Protein AF-A0A2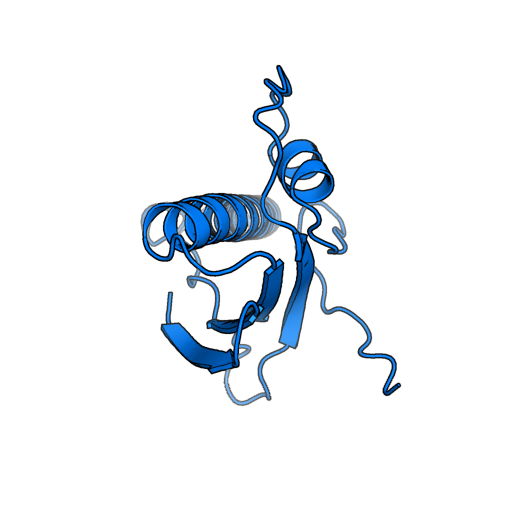V8K5T8-F1 (afdb_monomer)

Structure (mmCIF, N/CA/C/O backbone):
data_AF-A0A2V8K5T8-F1
#
_entry.id   AF-A0A2V8K5T8-F1
#
loop_
_atom_site.group_PDB
_atom_site.id
_atom_site.type_symbol
_atom_site.label_atom_id
_atom_site.label_alt_id
_atom_site.label_comp_id
_atom_site.label_asym_id
_atom_site.label_entity_id
_atom_site.label_seq_id
_atom_site.pdbx_PDB_ins_code
_atom_site.Cartn_x
_atom_site.Cartn_y
_atom_site.Cartn_z
_atom_site.occupancy
_atom_site.B_iso_or_equiv
_atom_site.auth_seq_id
_atom_site.auth_comp_id
_atom_site.auth_asym_id
_atom_site.auth_atom_id
_atom_site.pdbx_PDB_model_num
ATOM 1 N N . MET A 1 1 ? -6.793 -0.572 -10.369 1.00 87.44 1 MET A N 1
ATOM 2 C CA . MET A 1 1 ? -6.421 -1.434 -9.230 1.00 87.44 1 MET A CA 1
ATOM 3 C C . MET A 1 1 ? -7.267 -2.694 -9.322 1.00 87.44 1 MET A C 1
ATOM 5 O O . MET A 1 1 ? -8.380 -2.586 -9.828 1.00 87.44 1 MET A O 1
ATOM 9 N N . ARG A 1 2 ? -6.787 -3.858 -8.867 1.00 93.75 2 ARG A N 1
ATOM 10 C CA . ARG A 1 2 ? -7.597 -5.093 -8.812 1.00 93.75 2 ARG A CA 1
ATOM 11 C C . ARG A 1 2 ? -7.512 -5.730 -7.428 1.00 93.75 2 ARG A C 1
ATOM 13 O O . ARG A 1 2 ? -6.443 -6.199 -7.053 1.00 93.75 2 ARG A O 1
ATOM 20 N N . LEU A 1 3 ? -8.630 -5.764 -6.706 1.00 95.56 3 LEU A N 1
ATOM 21 C CA . LEU A 1 3 ? -8.737 -6.437 -5.410 1.00 95.56 3 LEU A CA 1
ATOM 22 C C . LEU A 1 3 ? -8.529 -7.950 -5.579 1.00 95.56 3 LEU A C 1
ATOM 24 O O . LEU A 1 3 ? -9.104 -8.547 -6.488 1.00 95.56 3 LEU A O 1
ATOM 28 N N . LEU A 1 4 ? -7.701 -8.548 -4.723 1.00 95.44 4 LEU A N 1
ATOM 29 C CA . LEU A 1 4 ? -7.454 -9.992 -4.673 1.00 95.44 4 LEU A CA 1
ATOM 30 C C . LEU A 1 4 ? -8.133 -10.625 -3.460 1.00 95.44 4 LEU A C 1
ATOM 32 O O . LEU A 1 4 ? -8.777 -11.663 -3.587 1.00 95.44 4 LEU A O 1
ATOM 36 N N . ARG A 1 5 ? -8.003 -9.989 -2.293 1.00 95.88 5 ARG A N 1
ATOM 37 C CA . ARG A 1 5 ? -8.578 -10.459 -1.034 1.00 95.88 5 ARG A CA 1
ATOM 38 C C . ARG A 1 5 ? -9.080 -9.275 -0.228 1.00 95.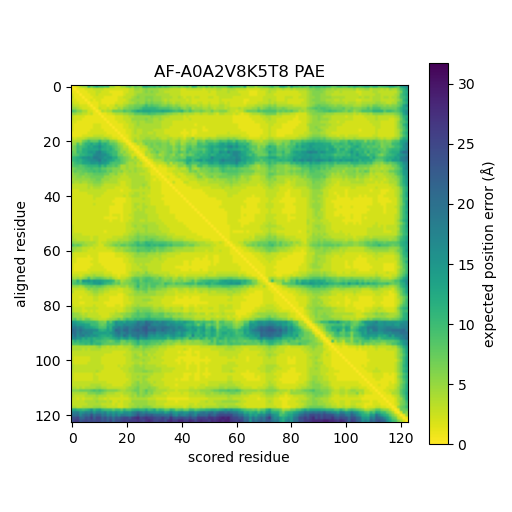88 5 ARG A C 1
ATOM 40 O O . ARG A 1 5 ? -8.381 -8.279 -0.085 1.00 95.88 5 ARG A O 1
ATOM 47 N N . LEU A 1 6 ? -10.277 -9.420 0.317 1.00 96.19 6 LEU A N 1
ATOM 48 C CA . LEU A 1 6 ? -10.772 -8.598 1.407 1.00 96.19 6 LEU A CA 1
ATOM 49 C C . LEU A 1 6 ? -11.436 -9.547 2.388 1.00 96.19 6 LEU A C 1
ATOM 51 O O . LEU A 1 6 ? -12.512 -10.076 2.112 1.00 96.19 6 LEU A O 1
ATOM 55 N N . GLU A 1 7 ? -10.767 -9.811 3.498 1.00 96.81 7 GLU A N 1
ATOM 56 C CA . GLU A 1 7 ? -11.255 -10.749 4.491 1.00 96.81 7 GLU A CA 1
ATOM 57 C C . GLU A 1 7 ? -11.353 -10.082 5.849 1.00 96.81 7 GLU A C 1
ATOM 59 O O . GLU A 1 7 ? -10.380 -9.538 6.362 1.00 96.81 7 GLU A O 1
ATOM 64 N N . TRP A 1 8 ? -12.539 -10.155 6.439 1.00 94.69 8 TRP A N 1
ATOM 65 C CA . TRP A 1 8 ? -12.830 -9.576 7.737 1.00 94.69 8 TRP A CA 1
ATOM 66 C C . TRP A 1 8 ? -12.958 -10.687 8.779 1.00 94.69 8 TRP A C 1
ATOM 68 O O . TRP A 1 8 ? -13.805 -11.573 8.662 1.00 94.69 8 TRP A O 1
ATOM 78 N N . ARG A 1 9 ? -12.115 -10.632 9.816 1.00 92.88 9 ARG A N 1
ATOM 79 C CA . ARG A 1 9 ? -12.144 -11.538 10.968 1.00 92.88 9 ARG A CA 1
ATOM 80 C C . ARG A 1 9 ? -12.116 -10.739 12.272 1.00 92.88 9 ARG A C 1
ATOM 82 O O . ARG A 1 9 ? -11.085 -10.193 12.659 1.00 92.88 9 ARG A O 1
ATOM 89 N N . GLY A 1 10 ? -13.248 -10.681 12.973 1.00 89.75 10 GLY A N 1
ATOM 90 C CA . GLY A 1 10 ? -13.351 -9.971 14.254 1.00 89.75 10 GLY A CA 1
ATOM 91 C C . GLY A 1 10 ? -13.034 -8.479 14.112 1.00 89.75 10 GLY A C 1
ATOM 92 O O . GLY A 1 10 ? -13.687 -7.787 13.346 1.00 89.75 10 GLY A O 1
ATOM 93 N N . GLY A 1 11 ? -12.028 -7.975 14.827 1.00 93.69 11 GLY A N 1
ATOM 94 C CA . GLY A 1 11 ? -11.573 -6.579 14.721 1.00 93.69 11 GLY A CA 1
ATOM 95 C C . GLY A 1 11 ? -10.496 -6.331 13.655 1.00 93.69 11 GLY A C 1
ATOM 96 O O . GLY A 1 11 ? -9.873 -5.269 13.675 1.00 93.69 11 GLY A O 1
ATOM 97 N N . HIS A 1 12 ? -10.216 -7.296 12.773 1.00 96.44 12 HIS A N 1
ATOM 98 C CA . HIS A 1 12 ? -9.108 -7.235 11.817 1.00 96.44 12 HIS A CA 1
ATOM 99 C C . HIS A 1 12 ? -9.557 -7.477 10.373 1.00 96.44 12 HIS A C 1
ATOM 101 O O . HIS A 1 12 ? -10.464 -8.278 10.126 1.00 96.44 12 HIS A O 1
ATOM 107 N N . VAL A 1 13 ? -8.883 -6.824 9.423 1.00 97.12 13 VAL A N 1
ATOM 108 C CA . VAL A 1 13 ? -9.077 -7.039 7.982 1.00 97.12 13 VAL A CA 1
ATOM 109 C C . VAL A 1 13 ? -7.761 -7.354 7.277 1.00 97.12 13 VAL A C 1
ATOM 111 O O . VAL A 1 13 ? -6.810 -6.591 7.381 1.00 97.12 13 VAL A O 1
ATOM 114 N N . ASP A 1 14 ? -7.736 -8.426 6.491 1.00 97.56 14 ASP A N 1
ATOM 115 C CA . ASP A 1 14 ? -6.712 -8.653 5.469 1.00 97.56 14 ASP A CA 1
ATOM 116 C C . ASP A 1 14 ? -7.189 -8.057 4.137 1.00 97.56 14 ASP A C 1
ATOM 118 O O . ASP A 1 14 ? -8.272 -8.397 3.653 1.00 97.56 14 ASP A O 1
ATOM 122 N N . CYS A 1 15 ? -6.389 -7.181 3.532 1.00 97.25 15 CYS A N 1
ATOM 123 C CA . CYS A 1 15 ? -6.687 -6.527 2.263 1.00 97.25 15 CYS A CA 1
ATOM 124 C C . CYS A 1 15 ? -5.501 -6.667 1.303 1.00 97.25 15 CYS A C 1
ATOM 126 O O . CYS A 1 15 ? -4.457 -6.039 1.488 1.00 97.25 15 CYS A O 1
ATOM 128 N N . ASP A 1 16 ? -5.681 -7.458 0.248 1.00 97.94 16 ASP A N 1
ATOM 129 C CA . ASP A 1 16 ? -4.647 -7.742 -0.743 1.00 97.94 16 ASP A CA 1
ATOM 130 C C . ASP A 1 16 ? -5.112 -7.280 -2.133 1.00 97.94 16 ASP A C 1
ATOM 132 O O . ASP A 1 16 ? -6.238 -7.576 -2.548 1.00 97.94 16 ASP A O 1
ATOM 136 N N . TRP A 1 17 ? -4.268 -6.577 -2.893 1.00 97.69 17 TRP A N 1
ATOM 137 C CA . TRP A 1 17 ? -4.618 -6.120 -4.244 1.00 97.69 17 TRP A CA 1
ATOM 138 C C . TRP A 1 17 ? -3.420 -5.975 -5.181 1.00 97.69 17 TRP A C 1
ATOM 140 O O . TRP A 1 17 ? -2.271 -5.864 -4.765 1.00 97.69 17 TRP A O 1
ATOM 150 N N . ILE A 1 18 ? -3.711 -5.932 -6.480 1.00 97.06 18 ILE A N 1
ATOM 151 C CA . ILE A 1 18 ? -2.761 -5.574 -7.534 1.00 97.06 18 ILE A CA 1
ATOM 152 C C . ILE A 1 18 ? -2.821 -4.061 -7.758 1.00 97.06 18 ILE A C 1
ATOM 154 O O . ILE A 1 18 ? -3.898 -3.511 -8.045 1.00 97.06 18 ILE A O 1
ATOM 158 N N . ALA A 1 19 ? -1.665 -3.406 -7.645 1.00 95.94 19 ALA A N 1
ATOM 159 C CA . ALA A 1 19 ? -1.474 -1.995 -7.956 1.00 95.94 19 ALA A CA 1
ATOM 160 C C . ALA A 1 19 ? -1.918 -1.674 -9.389 1.00 95.94 19 ALA A C 1
ATOM 162 O O . ALA A 1 19 ? -1.989 -2.541 -10.264 1.00 95.94 19 ALA A O 1
ATOM 163 N N . ARG A 1 20 ? -2.255 -0.409 -9.635 1.00 91.12 20 ARG A N 1
ATOM 164 C CA . ARG A 1 20 ? -2.546 0.056 -10.991 1.00 91.12 20 ARG A CA 1
ATOM 165 C C . ARG A 1 20 ? -1.335 -0.169 -11.902 1.00 91.12 20 ARG A C 1
ATOM 167 O O . ARG A 1 20 ? -0.188 -0.055 -11.477 1.00 91.12 20 ARG A O 1
ATOM 174 N N . VAL A 1 21 ? -1.618 -0.521 -13.155 1.00 83.12 21 VAL A N 1
ATOM 175 C CA . VAL A 1 21 ? -0.632 -0.364 -14.227 1.00 83.12 21 VAL A CA 1
ATOM 176 C C . VAL A 1 21 ? -0.393 1.124 -14.450 1.00 83.12 21 VAL A C 1
ATOM 178 O O . VAL A 1 21 ? -1.271 1.931 -14.144 1.00 83.12 21 VAL A O 1
ATOM 181 N N . GLN A 1 22 ? 0.791 1.448 -14.970 1.00 78.69 22 GLN A N 1
ATOM 182 C CA . GLN A 1 22 ? 1.201 2.813 -15.281 1.00 78.69 22 GLN A CA 1
ATOM 183 C C . GLN A 1 22 ? 0.087 3.582 -16.000 1.00 78.69 22 GLN A C 1
ATOM 185 O O . GLN A 1 22 ? -0.589 3.034 -16.878 1.00 78.69 22 GLN A O 1
ATOM 190 N N . ASP A 1 23 ? -0.070 4.850 -15.624 1.00 73.88 23 ASP A N 1
ATOM 191 C CA . ASP A 1 23 ? -1.085 5.713 -16.199 1.00 73.88 23 ASP A CA 1
ATOM 192 C C . ASP A 1 23 ? -0.877 5.883 -17.716 1.00 73.88 23 ASP A C 1
ATOM 194 O O . ASP A 1 23 ? 0.248 5.974 -18.215 1.00 73.88 23 ASP A O 1
ATOM 198 N N . GLU A 1 24 ? -1.972 5.925 -18.474 1.00 75.12 24 GLU A N 1
ATOM 199 C CA . GLU A 1 24 ? -1.920 6.139 -19.918 1.00 75.12 24 GLU A CA 1
ATOM 200 C C . GLU A 1 24 ? -1.365 7.523 -20.266 1.00 75.12 24 GLU A C 1
ATOM 202 O O . GLU A 1 24 ? -0.744 7.681 -21.317 1.00 75.12 24 GLU A O 1
ATOM 207 N N . TRP A 1 25 ? -1.526 8.499 -19.368 1.00 74.88 25 TRP A N 1
ATOM 208 C CA . TRP A 1 25 ? -0.943 9.837 -19.502 1.00 74.88 25 TRP A CA 1
ATOM 209 C C . TRP A 1 25 ? 0.590 9.836 -19.410 1.00 74.88 25 TRP A C 1
ATOM 211 O O . TRP A 1 25 ? 1.232 10.732 -19.954 1.00 74.88 25 TRP A O 1
ATOM 221 N N . ASP A 1 26 ? 1.187 8.803 -18.808 1.00 75.12 26 ASP A N 1
ATOM 222 C CA . ASP A 1 26 ? 2.640 8.634 -18.722 1.00 75.12 26 ASP A CA 1
ATOM 223 C C . ASP A 1 26 ? 3.225 7.911 -19.953 1.00 75.12 26 ASP A C 1
ATOM 225 O O . ASP A 1 26 ? 4.432 7.635 -20.005 1.00 75.12 26 ASP A O 1
ATOM 229 N N . ARG A 1 27 ? 2.397 7.574 -20.958 1.00 69.94 27 ARG A N 1
ATOM 230 C CA . ARG A 1 27 ? 2.861 6.966 -22.215 1.00 69.94 27 ARG A CA 1
ATOM 231 C C . ARG A 1 27 ? 3.773 7.948 -22.953 1.00 69.94 27 ARG A C 1
ATOM 233 O O . ARG A 1 27 ? 3.315 8.881 -23.600 1.00 69.94 27 ARG A O 1
ATOM 240 N N . GLY A 1 28 ? 5.079 7.704 -22.878 1.00 76.31 28 GLY A N 1
ATOM 241 C CA . GLY A 1 28 ? 6.109 8.512 -23.539 1.00 76.31 28 GLY A CA 1
ATOM 242 C C . GLY A 1 28 ? 7.123 9.140 -22.585 1.00 76.31 28 GLY A C 1
ATOM 243 O O . GLY A 1 28 ? 8.122 9.689 -23.049 1.00 76.31 28 GLY A O 1
ATOM 244 N N . LEU A 1 29 ? 6.922 9.024 -21.268 1.00 82.44 29 LEU A N 1
ATOM 245 C CA . LEU A 1 29 ? 7.953 9.404 -20.311 1.00 82.44 29 LEU A CA 1
ATOM 246 C C . LEU A 1 29 ? 9.171 8.470 -20.410 1.00 82.44 29 LEU A C 1
ATOM 248 O O . LEU A 1 29 ? 9.017 7.262 -20.628 1.00 82.44 29 LEU A O 1
ATOM 252 N N . PRO A 1 30 ? 10.391 8.996 -20.190 1.00 83.81 30 PRO A N 1
ATOM 253 C CA . PRO A 1 30 ? 11.557 8.171 -19.922 1.00 83.81 30 PRO A CA 1
ATOM 254 C C . PRO A 1 30 ? 11.258 7.146 -18.827 1.00 83.81 30 PRO A C 1
ATOM 256 O O . PRO A 1 30 ? 10.642 7.473 -17.811 1.00 83.81 30 PRO A O 1
ATOM 259 N N . ARG A 1 31 ? 11.737 5.914 -19.017 1.00 81.00 31 ARG A N 1
ATOM 260 C CA . ARG A 1 31 ? 11.429 4.771 -18.146 1.00 81.00 31 ARG A CA 1
ATOM 261 C C . ARG A 1 31 ? 11.611 5.067 -16.653 1.00 81.00 31 ARG A C 1
ATOM 263 O O . ARG A 1 31 ? 10.734 4.733 -15.873 1.00 81.00 31 ARG A O 1
ATOM 270 N N . HIS A 1 32 ? 12.705 5.724 -16.271 1.00 80.06 32 HIS A N 1
ATOM 271 C CA . HIS A 1 32 ? 12.988 6.052 -14.869 1.00 80.06 32 HIS A CA 1
ATOM 272 C C . HIS A 1 32 ? 11.936 6.997 -14.256 1.00 80.06 32 HIS A C 1
ATOM 274 O O . HIS A 1 32 ? 11.527 6.809 -13.114 1.00 80.06 32 HIS A O 1
ATOM 280 N N . LEU A 1 33 ? 11.426 7.971 -15.022 1.00 83.38 33 LEU A N 1
ATOM 281 C CA . LEU A 1 33 ? 10.360 8.865 -14.554 1.00 83.38 33 LEU A CA 1
ATOM 282 C C . LEU A 1 33 ? 9.023 8.131 -14.444 1.00 83.38 33 LEU A C 1
ATOM 284 O O . LEU A 1 33 ? 8.305 8.314 -13.467 1.00 83.38 33 LEU A O 1
ATOM 288 N N . SER A 1 34 ? 8.715 7.276 -15.417 1.00 85.00 34 SER A N 1
ATOM 289 C CA . SER A 1 34 ? 7.503 6.448 -15.421 1.00 85.00 34 SER A CA 1
ATOM 290 C C . SER A 1 34 ? 7.479 5.461 -14.241 1.00 85.00 34 SER A C 1
ATOM 292 O O . SER A 1 34 ? 6.464 5.328 -13.551 1.00 85.00 34 SER A O 1
ATOM 294 N N . GLU A 1 35 ? 8.610 4.811 -13.953 1.00 86.50 35 GLU A N 1
ATOM 295 C CA . GLU A 1 35 ? 8.755 3.895 -12.819 1.00 86.50 35 GLU A CA 1
ATOM 296 C C . GLU A 1 35 ? 8.616 4.643 -11.480 1.00 86.50 35 GLU A C 1
ATOM 298 O O . GLU A 1 35 ? 7.951 4.141 -10.570 1.00 86.50 35 GLU A O 1
ATOM 303 N N . GLY A 1 36 ? 9.147 5.869 -11.393 1.00 88.31 36 GLY A N 1
ATOM 304 C CA . GLY A 1 36 ? 8.961 6.765 -10.250 1.00 88.31 36 GLY A CA 1
ATOM 305 C C . GLY A 1 36 ? 7.505 7.192 -10.030 1.00 88.31 36 GLY A C 1
ATOM 306 O O . GLY A 1 36 ? 7.000 7.106 -8.911 1.00 88.31 36 GLY A O 1
ATOM 307 N N . GLN A 1 37 ? 6.792 7.596 -11.086 1.00 89.44 37 GLN A N 1
ATOM 308 C CA . GLN A 1 37 ? 5.369 7.954 -10.987 1.00 89.44 37 GLN A CA 1
ATOM 309 C C . GLN A 1 37 ? 4.511 6.756 -10.580 1.00 89.44 37 GLN A C 1
ATOM 311 O O . GLN A 1 37 ? 3.665 6.866 -9.695 1.00 89.44 37 GLN A O 1
ATOM 316 N N . THR A 1 38 ? 4.793 5.581 -11.145 1.00 90.88 38 THR A N 1
ATOM 317 C CA . THR A 1 38 ? 4.109 4.333 -10.777 1.00 90.88 38 THR A CA 1
ATOM 318 C C . THR A 1 38 ? 4.309 4.004 -9.293 1.00 90.88 38 THR A C 1
ATOM 320 O O . THR A 1 38 ? 3.374 3.569 -8.619 1.00 90.88 38 THR A O 1
ATOM 323 N N . ALA A 1 39 ? 5.511 4.234 -8.754 1.00 93.38 39 ALA A N 1
ATOM 324 C CA . ALA A 1 39 ? 5.785 4.050 -7.333 1.00 93.38 39 ALA A CA 1
ATOM 325 C C . ALA A 1 39 ? 4.976 5.019 -6.459 1.00 93.38 39 ALA A C 1
ATOM 327 O O . ALA A 1 39 ? 4.338 4.584 -5.501 1.00 93.38 39 ALA A O 1
ATOM 328 N N . LEU A 1 40 ? 4.963 6.312 -6.797 1.00 94.00 40 LEU A N 1
ATOM 329 C CA . LEU A 1 40 ? 4.191 7.317 -6.060 1.00 94.00 40 LEU A CA 1
ATOM 330 C C . LEU A 1 40 ? 2.689 7.020 -6.096 1.00 94.00 40 LEU A C 1
ATOM 332 O O . LEU A 1 40 ? 2.040 7.080 -5.054 1.00 94.00 40 LEU A O 1
ATOM 336 N N . GLN A 1 41 ? 2.169 6.615 -7.256 1.00 93.69 41 GLN A N 1
ATOM 337 C CA . GLN A 1 41 ? 0.772 6.229 -7.429 1.00 93.69 41 GLN A CA 1
ATOM 338 C C . GLN A 1 41 ? 0.391 5.042 -6.530 1.00 93.69 41 GLN A C 1
ATOM 340 O O . GLN A 1 41 ? -0.646 5.066 -5.872 1.00 93.69 41 GLN A O 1
ATOM 345 N N . ALA A 1 42 ? 1.239 4.012 -6.459 1.00 95.69 42 ALA A N 1
ATOM 346 C CA . ALA A 1 42 ? 0.987 2.856 -5.602 1.00 95.69 42 ALA A CA 1
ATOM 347 C C . ALA A 1 42 ? 1.014 3.212 -4.103 1.00 95.69 42 ALA A C 1
ATOM 349 O O . ALA A 1 42 ? 0.243 2.649 -3.324 1.00 95.69 42 ALA A O 1
ATOM 350 N N . LEU A 1 43 ? 1.881 4.146 -3.694 1.00 96.38 43 LEU A N 1
ATOM 351 C CA . LEU A 1 43 ? 1.945 4.634 -2.313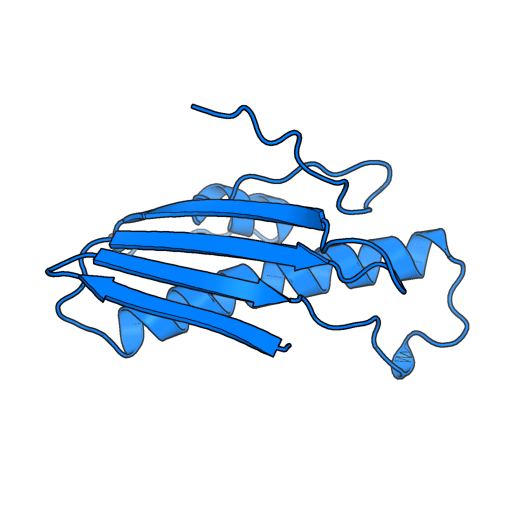 1.00 96.38 43 LEU A CA 1
ATOM 352 C C . LEU A 1 43 ? 0.717 5.475 -1.946 1.00 96.38 43 LEU A C 1
ATOM 354 O O . LEU A 1 43 ? 0.162 5.297 -0.863 1.00 96.38 43 LEU A O 1
ATOM 358 N N . GLU A 1 44 ? 0.284 6.361 -2.841 1.00 95.56 44 GLU A N 1
ATOM 359 C CA . GLU A 1 44 ? -0.933 7.155 -2.666 1.00 95.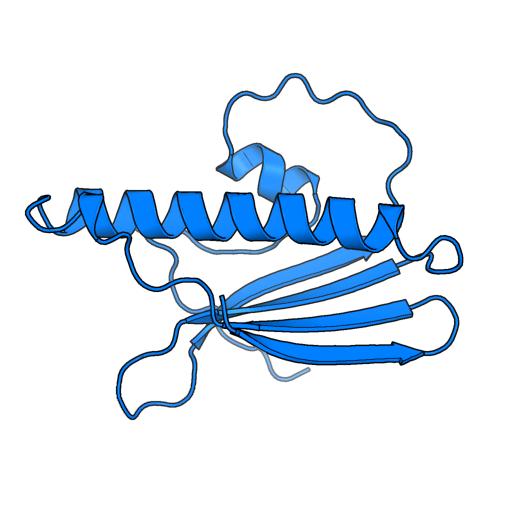56 44 GLU A CA 1
ATOM 360 C C . GLU A 1 44 ? -2.166 6.251 -2.542 1.00 95.56 44 GLU A C 1
ATOM 362 O O . GLU A 1 44 ? -2.926 6.380 -1.582 1.00 95.56 44 GLU A O 1
ATOM 367 N N . ASP A 1 45 ? -2.308 5.269 -3.438 1.00 95.62 45 ASP A N 1
ATOM 368 C CA . ASP A 1 45 ? -3.390 4.282 -3.384 1.00 95.62 45 ASP A CA 1
ATOM 369 C C . ASP A 1 45 ? -3.420 3.547 -2.041 1.00 95.62 45 ASP A C 1
ATOM 371 O O . ASP A 1 45 ? -4.484 3.388 -1.448 1.00 95.62 45 ASP A O 1
ATOM 375 N N . ALA A 1 46 ? -2.262 3.119 -1.529 1.00 96.06 46 ALA A N 1
ATOM 376 C CA . ALA A 1 46 ? -2.185 2.431 -0.244 1.00 96.06 46 ALA A CA 1
ATOM 377 C C . ALA A 1 46 ? -2.671 3.314 0.917 1.00 96.06 46 ALA A C 1
ATOM 379 O O . ALA A 1 46 ? -3.444 2.854 1.761 1.00 96.06 46 ALA A O 1
ATOM 380 N N . ILE A 1 47 ? -2.274 4.590 0.939 1.00 95.00 47 ILE A N 1
ATOM 381 C CA . ILE A 1 47 ? -2.728 5.558 1.947 1.00 95.00 47 ILE A CA 1
ATOM 382 C C . ILE A 1 47 ? -4.248 5.742 1.864 1.00 95.00 47 ILE A C 1
ATOM 384 O O . ILE A 1 47 ? -4.936 5.587 2.875 1.00 95.00 47 ILE A O 1
ATOM 388 N N . VAL A 1 48 ? -4.778 5.997 0.667 1.00 94.75 48 VAL A N 1
ATOM 389 C CA . VAL A 1 48 ? -6.213 6.230 0.452 1.00 94.75 48 VAL A CA 1
ATOM 390 C C . VAL A 1 48 ? -7.040 4.994 0.803 1.00 94.75 48 VAL A C 1
ATOM 392 O O . VAL A 1 48 ? -8.065 5.107 1.472 1.00 94.75 48 VAL A O 1
ATOM 395 N N . VAL A 1 49 ? -6.599 3.795 0.410 1.00 95.12 49 VAL A N 1
ATOM 396 C CA . VAL A 1 49 ? -7.289 2.538 0.742 1.00 95.12 49 VAL A CA 1
ATOM 397 C C . VAL A 1 49 ? -7.328 2.321 2.252 1.00 95.12 49 VAL A C 1
ATOM 399 O O . VAL A 1 49 ? -8.366 1.927 2.784 1.00 95.12 49 VAL A O 1
ATOM 402 N N . ARG A 1 50 ? -6.240 2.621 2.967 1.00 94.56 50 ARG A N 1
ATOM 403 C CA . ARG A 1 50 ? -6.216 2.569 4.433 1.00 94.56 50 ARG A CA 1
ATOM 404 C C . ARG A 1 50 ? -7.226 3.528 5.055 1.00 94.56 50 ARG A C 1
ATOM 406 O O . ARG A 1 50 ? -7.952 3.132 5.966 1.00 94.56 50 ARG A O 1
ATOM 413 N N . GLU A 1 51 ? -7.263 4.775 4.594 1.00 92.81 51 GLU A N 1
ATOM 414 C CA . GLU A 1 51 ? -8.221 5.773 5.079 1.00 92.81 51 GLU A CA 1
ATOM 415 C C . GLU A 1 51 ? -9.661 5.329 4.825 1.00 92.81 51 GLU A C 1
ATOM 417 O O . GLU A 1 51 ? -10.477 5.329 5.747 1.00 92.81 51 GLU A O 1
ATOM 422 N N . LEU A 1 52 ? -9.947 4.866 3.607 1.00 93.44 52 LEU A N 1
ATOM 423 C CA . LEU A 1 52 ? -11.259 4.364 3.220 1.00 93.44 52 LEU A CA 1
ATOM 424 C C . LEU A 1 52 ? -11.679 3.165 4.072 1.00 93.44 52 LEU A C 1
ATOM 426 O O . LEU A 1 52 ? -12.825 3.106 4.509 1.00 93.44 52 LEU A O 1
ATOM 430 N N . LEU A 1 53 ? -10.768 2.226 4.338 1.00 93.94 53 LEU A N 1
ATOM 431 C CA . LEU A 1 53 ? -11.076 1.026 5.108 1.00 93.94 53 LEU A CA 1
ATOM 432 C C . LEU A 1 53 ? -11.482 1.371 6.546 1.00 93.94 53 LEU A C 1
ATOM 434 O O . LEU A 1 53 ? -12.516 0.905 7.019 1.00 93.94 53 LEU A O 1
ATOM 438 N N . PHE A 1 54 ? -10.712 2.222 7.231 1.00 93.06 54 PHE A N 1
ATOM 439 C CA . PHE A 1 54 ? -11.045 2.643 8.595 1.00 93.06 54 PHE A CA 1
ATOM 440 C C . PHE A 1 54 ? -12.238 3.599 8.657 1.00 93.06 54 PHE A C 1
ATOM 442 O O . PHE A 1 54 ? -12.910 3.654 9.691 1.00 93.06 54 PHE A O 1
ATOM 449 N N . TYR A 1 55 ? -12.498 4.352 7.588 1.00 92.12 55 TYR A N 1
ATOM 450 C CA . TYR A 1 55 ? -13.694 5.177 7.468 1.00 92.12 55 TYR A CA 1
ATOM 451 C C . TYR A 1 55 ? -14.956 4.325 7.287 1.00 92.12 55 TYR A C 1
ATOM 453 O O . TYR A 1 55 ? -15.946 4.564 7.968 1.00 92.12 55 TYR A O 1
ATOM 461 N N . ALA A 1 56 ? -14.919 3.325 6.403 1.00 93.06 56 ALA A N 1
ATOM 462 C CA . ALA A 1 56 ? -16.081 2.512 6.046 1.00 93.06 56 ALA A CA 1
ATOM 463 C C . ALA A 1 56 ? -16.401 1.417 7.075 1.00 93.06 56 ALA A C 1
ATOM 465 O O . ALA A 1 56 ? -17.565 1.083 7.283 1.00 93.06 56 ALA A O 1
ATOM 466 N N . LEU A 1 57 ? -15.378 0.840 7.709 1.00 91.69 57 LEU A N 1
ATOM 467 C CA . LEU A 1 57 ? -15.531 -0.231 8.690 1.00 91.69 57 LEU A CA 1
ATOM 468 C C . LEU A 1 57 ? -15.187 0.327 10.067 1.00 91.69 57 LEU A C 1
ATOM 470 O O . LEU A 1 57 ? -14.017 0.472 10.401 1.00 91.69 57 LEU A O 1
ATOM 474 N N . HIS A 1 58 ? -16.186 0.673 10.877 1.00 88.69 58 HIS A N 1
ATOM 475 C CA . HIS A 1 58 ? -15.947 1.279 12.194 1.00 88.69 58 HIS A CA 1
ATOM 476 C C . HIS A 1 58 ? -15.468 0.276 13.253 1.00 88.69 58 HIS A C 1
ATOM 478 O O . HIS A 1 58 ? -14.685 0.645 14.126 1.00 88.69 58 HIS A O 1
ATOM 484 N N . ASP A 1 59 ? -15.855 -0.994 13.127 1.00 90.25 59 ASP A N 1
ATOM 485 C CA . ASP A 1 59 ? -15.586 -2.023 14.141 1.00 90.25 59 ASP A CA 1
ATOM 486 C C . ASP A 1 59 ? -14.195 -2.663 14.022 1.00 90.25 59 ASP A C 1
ATOM 488 O O . ASP A 1 59 ? -13.783 -3.444 14.881 1.00 90.25 59 ASP A O 1
ATOM 492 N N . ILE A 1 60 ? -13.437 -2.330 12.971 1.00 93.56 60 ILE A N 1
ATOM 493 C CA . ILE A 1 60 ? -12.069 -2.830 12.811 1.00 93.56 60 ILE A CA 1
ATOM 494 C C . ILE A 1 60 ? -11.091 -1.948 13.595 1.00 93.56 60 ILE A C 1
ATOM 496 O O . ILE A 1 60 ? -11.136 -0.716 13.540 1.00 93.56 60 ILE A O 1
ATOM 500 N N . SER A 1 61 ? -10.181 -2.575 14.327 1.00 93.56 61 SER A N 1
ATOM 501 C CA . SER A 1 61 ? -9.101 -1.918 15.065 1.00 93.56 61 SER A CA 1
ATOM 502 C C . SER A 1 61 ? -7.761 -2.023 14.344 1.00 93.56 61 SER A C 1
ATOM 504 O O . SER A 1 61 ? -6.829 -1.291 14.671 1.00 93.56 61 SER A O 1
ATOM 506 N N . SER A 1 62 ? -7.649 -2.913 13.357 1.00 95.94 62 SER A N 1
ATOM 507 C CA . SER A 1 62 ? -6.422 -3.123 12.594 1.00 95.94 62 SER A CA 1
ATOM 508 C C . SER A 1 62 ? -6.688 -3.702 11.208 1.00 95.94 62 SER A C 1
ATOM 510 O O . SER A 1 62 ? -7.748 -4.273 10.952 1.00 95.94 62 SER A O 1
ATOM 512 N N . ALA A 1 63 ? -5.711 -3.559 10.318 1.00 96.69 63 ALA A N 1
ATOM 513 C CA . ALA A 1 63 ? -5.732 -4.169 9.001 1.00 96.69 63 ALA A CA 1
ATOM 514 C C . ALA A 1 63 ? -4.323 -4.530 8.525 1.00 96.69 63 ALA A C 1
ATOM 516 O O . ALA A 1 63 ? -3.367 -3.801 8.792 1.00 96.69 63 ALA A O 1
ATOM 517 N N . THR A 1 64 ? -4.210 -5.643 7.811 1.00 97.25 64 THR A N 1
ATOM 518 C CA . THR A 1 64 ? -3.014 -6.034 7.069 1.00 97.25 64 THR A CA 1
ATOM 519 C C . THR A 1 64 ? -3.240 -5.732 5.601 1.00 97.25 64 THR A C 1
ATOM 521 O O . THR A 1 64 ? -4.192 -6.224 5.002 1.00 97.25 64 THR A O 1
ATOM 524 N N . PHE A 1 65 ? -2.362 -4.931 5.014 1.00 97.75 65 PHE A N 1
ATOM 525 C CA . PHE A 1 65 ? -2.407 -4.587 3.602 1.00 97.75 65 PHE A CA 1
ATOM 526 C C . PHE A 1 65 ? -1.258 -5.265 2.862 1.00 97.75 65 PHE A C 1
ATOM 528 O O . PHE A 1 65 ? -0.113 -5.178 3.311 1.00 97.75 65 PHE A O 1
ATOM 535 N N . ARG A 1 66 ? -1.537 -5.884 1.712 1.00 98.25 66 ARG A N 1
ATOM 536 C CA . ARG A 1 66 ? -0.510 -6.369 0.779 1.00 98.25 66 ARG A CA 1
ATOM 537 C C . ARG A 1 66 ? -0.794 -5.878 -0.632 1.00 98.25 66 ARG A C 1
ATOM 539 O O . ARG A 1 66 ? -1.850 -6.133 -1.208 1.00 98.25 66 ARG A O 1
ATOM 546 N N . VAL A 1 67 ? 0.182 -5.194 -1.209 1.00 97.81 67 VAL A N 1
ATOM 547 C CA . VAL A 1 67 ? 0.092 -4.642 -2.558 1.00 97.81 67 VAL A CA 1
ATOM 548 C C . VAL A 1 67 ? 1.073 -5.353 -3.453 1.00 97.81 67 VAL A C 1
ATOM 550 O O . VAL A 1 67 ? 2.273 -5.410 -3.174 1.00 97.81 67 VAL A O 1
ATOM 553 N N . TYR A 1 68 ? 0.554 -5.847 -4.563 1.00 96.94 68 TYR A N 1
ATOM 554 C CA . TYR A 1 68 ? 1.301 -6.618 -5.529 1.00 96.94 68 TYR A CA 1
ATOM 555 C C . TYR A 1 68 ? 1.415 -5.869 -6.852 1.00 96.94 68 TYR A C 1
ATOM 557 O O . TYR A 1 68 ? 0.507 -5.150 -7.268 1.00 96.94 68 TYR A O 1
ATOM 565 N N . ARG A 1 69 ? 2.516 -6.086 -7.562 1.00 94.62 69 ARG A N 1
ATOM 566 C CA . ARG A 1 69 ? 2.671 -5.701 -8.963 1.00 94.62 69 ARG A CA 1
ATOM 567 C C . ARG A 1 69 ? 2.508 -6.935 -9.834 1.00 94.62 69 ARG A C 1
ATOM 569 O O . ARG A 1 69 ? 3.220 -7.919 -9.645 1.00 94.62 69 ARG A O 1
ATOM 576 N N . GLN A 1 70 ? 1.614 -6.860 -10.817 1.00 92.94 70 GLN A N 1
ATOM 577 C CA . GLN A 1 70 ? 1.556 -7.867 -11.873 1.00 92.94 70 GLN A CA 1
ATOM 578 C C . GLN A 1 70 ? 2.774 -7.705 -12.787 1.00 92.94 70 GLN A C 1
ATOM 580 O O . GLN A 1 70 ? 3.029 -6.610 -13.289 1.00 92.94 70 GLN A O 1
ATOM 585 N N . VAL A 1 71 ? 3.501 -8.793 -13.015 1.00 87.19 71 VAL A N 1
ATOM 586 C CA . VAL A 1 71 ? 4.589 -8.867 -13.993 1.00 87.19 71 VAL A CA 1
ATOM 587 C C . VAL A 1 71 ? 4.179 -9.922 -15.003 1.00 87.19 71 VAL A C 1
ATOM 589 O O . VAL A 1 71 ? 4.227 -11.092 -14.673 1.00 87.19 71 VAL A O 1
ATOM 592 N N . ALA A 1 72 ? 3.707 -9.503 -16.182 1.00 85.44 72 ALA A N 1
ATOM 593 C CA . AL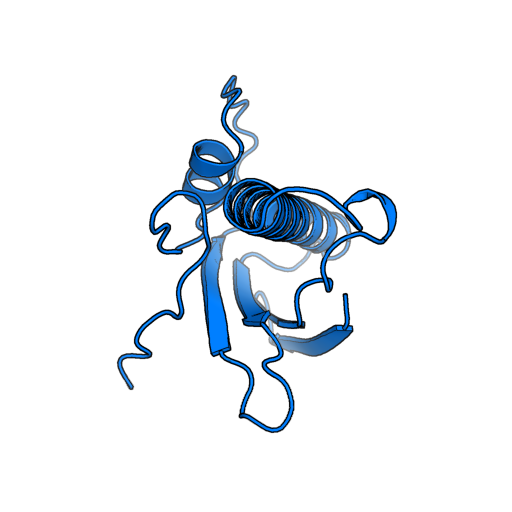A A 1 72 ? 3.286 -10.380 -17.286 1.00 85.44 72 ALA A CA 1
ATOM 594 C C . ALA A 1 72 ? 2.704 -11.739 -16.816 1.00 85.44 72 ALA A C 1
ATOM 596 O O . ALA A 1 72 ? 1.752 -11.743 -16.029 1.00 8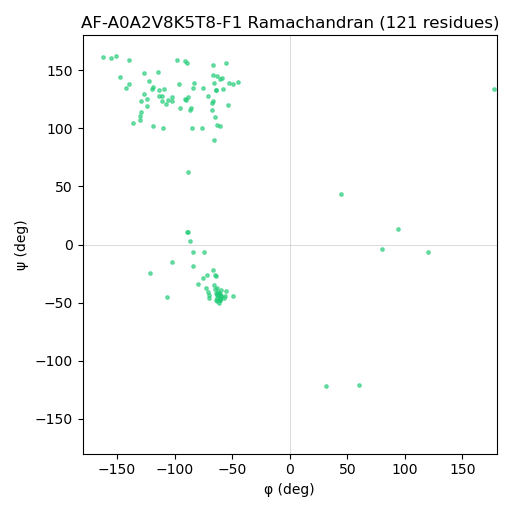5.44 72 ALA A O 1
ATOM 597 N N . ASP A 1 73 ? 3.307 -12.848 -17.252 1.00 85.12 73 ASP A N 1
ATOM 598 C CA . ASP A 1 73 ? 2.923 -14.229 -16.926 1.00 85.12 73 ASP A CA 1
ATOM 599 C C . ASP A 1 73 ? 3.595 -14.776 -15.649 1.00 85.12 73 ASP A C 1
ATOM 601 O O . ASP A 1 73 ? 3.529 -15.972 -15.363 1.00 85.12 73 ASP A O 1
ATOM 605 N N . GLU A 1 74 ? 4.252 -13.920 -14.867 1.00 88.31 74 GLU A N 1
ATOM 606 C CA . GLU A 1 74 ? 4.864 -14.287 -13.593 1.00 88.31 74 GLU A CA 1
ATOM 607 C C . GLU A 1 74 ? 3.875 -14.132 -12.422 1.00 88.31 74 GLU A C 1
ATOM 609 O O . GLU A 1 74 ? 2.927 -13.331 -12.474 1.00 88.31 74 GLU A O 1
ATOM 614 N N . PRO A 1 75 ? 4.101 -14.865 -11.314 1.00 90.31 75 PRO A N 1
ATOM 615 C CA . PRO A 1 75 ? 3.411 -14.604 -10.061 1.00 90.31 75 PRO A CA 1
ATOM 616 C C . PRO A 1 75 ? 3.545 -13.128 -9.643 1.00 90.31 75 PRO A C 1
ATOM 618 O O . PRO A 1 75 ? 4.630 -12.549 -9.760 1.00 90.31 75 PRO A O 1
ATOM 621 N N . PRO A 1 76 ? 2.472 -12.499 -9.129 1.00 93.62 76 PRO A N 1
ATOM 622 C CA . PRO A 1 76 ? 2.536 -11.115 -8.687 1.00 93.62 76 PRO A CA 1
ATOM 623 C C . PRO A 1 76 ? 3.602 -10.897 -7.610 1.00 93.62 76 PRO A C 1
ATOM 625 O O . PRO A 1 76 ? 3.676 -11.631 -6.626 1.00 93.62 76 PRO A O 1
ATOM 628 N N . GLN A 1 77 ? 4.393 -9.841 -7.769 1.00 95.19 77 GLN A N 1
ATOM 629 C CA . GLN A 1 77 ? 5.464 -9.498 -6.836 1.00 95.19 77 GLN A CA 1
ATOM 630 C C . GLN A 1 77 ? 4.923 -8.606 -5.721 1.00 95.19 77 GLN A C 1
ATOM 632 O O . GLN A 1 77 ? 4.331 -7.567 -6.012 1.00 95.19 77 GLN A O 1
ATOM 637 N N . LEU A 1 78 ? 5.143 -8.970 -4.456 1.00 97.12 78 LEU A N 1
ATOM 638 C CA . LEU A 1 78 ? 4.802 -8.114 -3.316 1.00 97.12 78 LEU A CA 1
ATOM 639 C C . LEU A 1 78 ? 5.700 -6.869 -3.327 1.00 97.12 78 LEU A C 1
ATOM 641 O O . LEU A 1 78 ? 6.919 -6.997 -3.321 1.00 97.12 78 LEU A O 1
ATOM 645 N N . ILE A 1 79 ? 5.112 -5.674 -3.345 1.00 96.94 79 ILE A N 1
ATOM 646 C CA . ILE A 1 79 ? 5.846 -4.397 -3.435 1.00 96.94 79 ILE A CA 1
ATOM 647 C C . ILE A 1 79 ? 5.585 -3.457 -2.252 1.00 96.94 79 ILE A C 1
ATOM 649 O O . ILE A 1 79 ? 6.426 -2.614 -1.947 1.00 96.94 79 ILE A O 1
ATOM 653 N N . ILE A 1 80 ? 4.442 -3.595 -1.574 1.00 97.62 80 ILE A N 1
ATOM 654 C CA . ILE A 1 80 ? 4.112 -2.855 -0.349 1.00 97.62 80 ILE A CA 1
ATOM 655 C C . ILE A 1 80 ? 3.409 -3.824 0.603 1.00 97.62 80 ILE A C 1
ATOM 657 O O . ILE A 1 80 ? 2.551 -4.597 0.179 1.00 97.62 80 ILE A O 1
ATOM 661 N N . THR A 1 81 ? 3.745 -3.775 1.886 1.00 98.06 81 THR A N 1
ATOM 662 C CA . THR A 1 81 ? 3.049 -4.521 2.941 1.00 98.06 81 THR A CA 1
ATOM 663 C C . THR A 1 81 ? 2.899 -3.666 4.191 1.00 98.06 81 THR A C 1
ATOM 665 O O . THR A 1 81 ? 3.646 -2.712 4.380 1.00 98.06 81 THR A O 1
ATOM 668 N N . GLY A 1 82 ? 1.963 -3.974 5.077 1.00 95.94 82 GLY A N 1
ATOM 669 C CA . GLY A 1 82 ? 1.912 -3.322 6.380 1.00 95.94 82 GLY A CA 1
ATOM 670 C C . GLY A 1 82 ? 0.737 -3.775 7.219 1.00 95.94 82 GLY A C 1
ATOM 671 O O . GLY A 1 82 ? -0.395 -3.803 6.741 1.00 95.94 82 GLY A O 1
ATOM 672 N N . THR A 1 83 ? 1.010 -4.080 8.484 1.00 94.75 83 THR A N 1
ATOM 673 C CA . THR A 1 83 ? -0.023 -4.247 9.504 1.00 94.75 83 THR A CA 1
ATOM 674 C C . THR A 1 83 ? -0.177 -2.931 10.235 1.00 94.75 83 THR A C 1
ATOM 676 O O . THR A 1 83 ? 0.758 -2.448 10.872 1.00 94.75 83 THR A O 1
ATOM 679 N N . VAL A 1 84 ? -1.358 -2.340 10.134 1.00 91.81 84 VAL A N 1
ATOM 680 C CA . VAL A 1 84 ? -1.636 -1.013 10.668 1.00 91.81 84 VAL A CA 1
ATOM 681 C C . VAL A 1 84 ? -2.791 -1.101 11.649 1.00 91.81 84 VAL A C 1
ATOM 683 O O . VAL A 1 84 ? -3.769 -1.818 11.435 1.00 91.81 84 VAL A O 1
ATOM 686 N N . THR A 1 85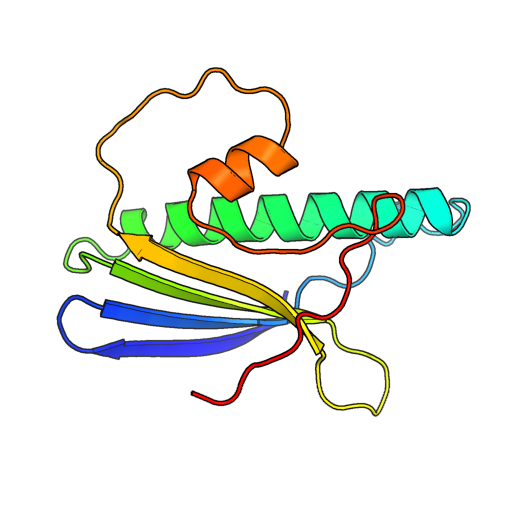 ? -2.693 -0.361 12.741 1.00 91.38 85 THR A N 1
ATOM 687 C CA . THR A 1 85 ? -3.805 -0.164 13.666 1.00 91.38 85 THR A CA 1
ATOM 688 C C . THR A 1 85 ? -4.594 1.073 13.260 1.00 91.38 85 THR A C 1
ATOM 690 O O . THR A 1 85 ? -4.089 1.950 12.546 1.00 91.38 85 THR A O 1
ATOM 693 N N . ARG A 1 86 ? -5.856 1.140 13.693 1.00 87.00 86 ARG A N 1
ATOM 694 C CA . ARG A 1 86 ? -6.686 2.328 13.516 1.00 87.00 86 ARG A CA 1
ATOM 695 C C . ARG A 1 86 ? -5.919 3.521 14.093 1.00 87.00 86 ARG A C 1
ATOM 697 O O . ARG A 1 86 ? -5.581 3.491 15.276 1.00 87.00 86 ARG A O 1
ATOM 704 N N . PRO A 1 87 ? -5.616 4.545 13.282 1.00 75.50 87 PRO A N 1
ATOM 705 C CA . PRO A 1 87 ? -4.846 5.677 13.763 1.00 75.50 87 PRO A CA 1
ATOM 706 C C . PRO A 1 87 ? -5.632 6.449 14.816 1.00 75.50 87 PRO A C 1
ATOM 708 O O . PRO A 1 87 ? -6.815 6.740 14.625 1.00 75.50 87 PRO A O 1
ATOM 711 N N . GLU A 1 88 ? -4.943 6.878 15.869 1.00 68.50 88 GLU A N 1
ATOM 712 C CA . GLU A 1 88 ? -5.354 8.097 16.555 1.00 68.50 88 GLU A CA 1
ATOM 713 C C . GLU A 1 88 ? -5.226 9.279 15.581 1.00 68.50 88 GLU A C 1
ATOM 715 O O . GLU A 1 88 ? -4.329 9.286 14.728 1.00 68.50 88 GLU A O 1
ATOM 720 N N . PRO A 1 89 ? -6.119 10.278 15.653 1.00 61.09 89 PRO A N 1
ATOM 721 C CA . PRO A 1 89 ? -6.091 11.424 14.756 1.00 61.09 89 PRO A CA 1
ATOM 722 C C . PRO A 1 89 ? -4.831 12.269 14.997 1.00 61.09 89 PRO A C 1
ATOM 724 O O . PRO A 1 89 ? -4.832 13.210 15.786 1.00 61.09 89 PRO A O 1
ATOM 727 N N . VAL A 1 90 ? -3.749 11.953 14.283 1.00 63.78 90 VAL A N 1
ATOM 728 C CA . VAL A 1 90 ? -2.506 12.730 14.276 1.00 63.78 90 VAL A CA 1
ATOM 729 C C . VAL A 1 90 ? -2.403 13.496 12.961 1.00 63.78 90 VAL A C 1
ATOM 731 O O . VAL A 1 90 ? -2.459 12.919 11.875 1.00 63.78 90 VAL A O 1
ATOM 734 N N . ARG A 1 91 ? -2.254 14.822 13.048 1.00 64.69 91 ARG A N 1
ATOM 735 C CA . ARG A 1 91 ? -2.039 15.684 11.878 1.00 64.69 91 ARG A CA 1
ATOM 736 C C . ARG A 1 91 ? -0.557 15.716 11.526 1.00 64.69 91 ARG A C 1
ATOM 738 O O . ARG A 1 91 ? 0.212 16.459 12.132 1.00 64.69 91 ARG A O 1
ATOM 745 N N . TRP A 1 92 ? -0.161 14.945 10.522 1.00 69.75 92 TRP A N 1
ATOM 746 C CA . TRP A 1 92 ? 1.194 14.990 9.980 1.00 69.75 92 TRP A CA 1
ATOM 747 C C . TRP A 1 92 ? 1.287 16.071 8.898 1.00 69.75 92 TRP A C 1
ATOM 749 O O . TRP A 1 92 ? 0.657 15.962 7.852 1.00 69.75 92 TRP A O 1
ATOM 759 N N . ASN A 1 93 ? 2.092 17.114 9.113 1.00 79.06 93 ASN A N 1
ATOM 760 C CA . ASN A 1 93 ? 2.401 18.100 8.069 1.00 79.06 93 ASN A CA 1
ATOM 761 C C . ASN A 1 93 ? 3.628 17.655 7.258 1.00 79.06 93 ASN A C 1
ATOM 763 O O . ASN A 1 93 ? 4.685 18.285 7.289 1.00 79.06 93 ASN A O 1
ATOM 767 N N . VAL A 1 94 ? 3.514 16.510 6.588 1.00 83.81 94 VAL A N 1
ATOM 768 C CA . VAL A 1 94 ? 4.598 15.911 5.801 1.00 83.81 94 VAL A CA 1
ATOM 769 C C . VAL A 1 94 ? 4.229 15.993 4.330 1.00 83.81 94 VAL A C 1
ATOM 771 O O . VAL A 1 94 ? 3.187 15.487 3.944 1.00 83.81 94 VAL A O 1
ATOM 774 N N . ARG A 1 95 ? 5.070 16.615 3.496 1.00 87.31 95 ARG A N 1
ATOM 775 C CA . ARG A 1 95 ? 4.805 16.763 2.047 1.00 87.31 95 ARG A CA 1
ATOM 776 C C . ARG A 1 95 ? 5.224 15.557 1.201 1.00 87.31 95 ARG A C 1
ATOM 778 O O . ARG A 1 95 ? 4.798 15.437 0.063 1.00 87.31 95 ARG A O 1
ATOM 785 N N . SER A 1 96 ? 6.091 14.693 1.727 1.00 91.75 96 SER A N 1
ATOM 786 C CA . SER A 1 96 ? 6.607 13.529 0.999 1.00 91.75 96 SER A CA 1
ATOM 787 C C . SER A 1 96 ? 5.657 12.339 1.125 1.00 91.75 96 SER A C 1
ATOM 789 O O . SER A 1 96 ? 5.494 11.820 2.230 1.00 91.75 96 SER A O 1
ATOM 791 N N . LEU A 1 97 ? 5.095 11.868 0.004 1.00 92.44 97 LEU A N 1
ATOM 792 C CA . LEU A 1 97 ? 4.254 10.660 -0.058 1.00 92.44 97 LEU A CA 1
ATOM 793 C C . LEU A 1 97 ? 4.970 9.426 0.502 1.00 92.44 97 LEU A C 1
ATOM 795 O O . LEU A 1 97 ? 4.387 8.650 1.251 1.00 92.44 97 LEU A O 1
ATOM 799 N N . VAL A 1 98 ? 6.264 9.285 0.210 1.00 94.69 98 VAL A N 1
ATOM 800 C CA . VAL A 1 98 ? 7.103 8.202 0.746 1.00 94.69 98 VAL A CA 1
ATOM 801 C C . VAL A 1 98 ? 7.092 8.215 2.273 1.00 94.69 98 VAL A C 1
ATOM 803 O O . VAL A 1 98 ? 6.912 7.183 2.916 1.00 94.69 98 VAL A O 1
ATOM 806 N N . MET A 1 99 ? 7.263 9.391 2.872 1.00 94.31 99 MET A N 1
ATOM 807 C CA . MET A 1 99 ? 7.271 9.517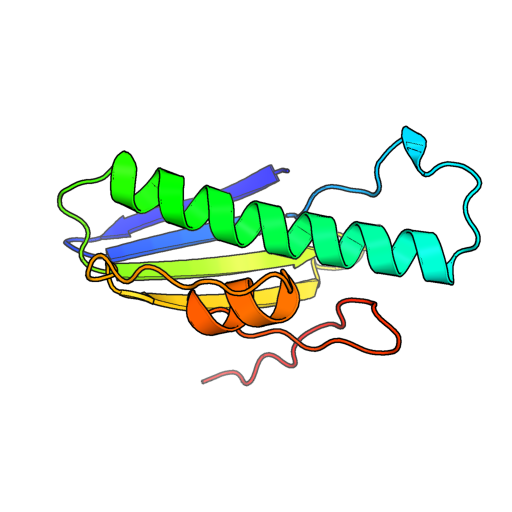 4.326 1.00 94.31 99 MET A CA 1
ATOM 808 C C . MET A 1 99 ? 5.866 9.354 4.919 1.00 94.31 99 MET A C 1
ATOM 810 O O . MET A 1 99 ? 5.719 8.720 5.960 1.00 94.31 99 MET A O 1
ATOM 814 N N . GLN A 1 100 ? 4.830 9.865 4.249 1.00 93.44 100 GLN A N 1
ATOM 815 C CA . GLN A 1 100 ? 3.439 9.649 4.655 1.00 93.44 100 GLN A CA 1
ATOM 816 C C . GLN A 1 100 ? 3.076 8.159 4.669 1.00 93.44 100 GLN A C 1
ATOM 818 O O . GLN A 1 100 ? 2.501 7.689 5.648 1.00 93.44 100 GLN A O 1
ATOM 823 N N . ALA A 1 101 ? 3.462 7.401 3.640 1.00 94.19 101 ALA A N 1
ATOM 824 C CA . ALA A 1 101 ? 3.209 5.966 3.568 1.00 94.19 101 ALA A CA 1
ATOM 825 C C . ALA A 1 101 ? 3.891 5.219 4.726 1.00 94.19 101 ALA A C 1
ATOM 827 O O . ALA A 1 101 ? 3.259 4.397 5.389 1.00 94.19 101 ALA A O 1
ATOM 828 N N . LYS A 1 102 ? 5.145 5.570 5.050 1.00 94.12 102 LYS A N 1
ATOM 829 C CA . LYS A 1 102 ? 5.843 5.017 6.224 1.00 94.12 102 LYS A CA 1
ATOM 830 C C . LYS A 1 102 ? 5.125 5.342 7.535 1.00 94.12 102 LYS A C 1
ATOM 832 O O . LYS A 1 102 ? 4.921 4.451 8.351 1.00 94.12 102 LYS A O 1
ATOM 837 N N . LEU A 1 103 ? 4.695 6.592 7.728 1.00 92.00 103 LEU A N 1
ATOM 838 C CA . LEU A 1 103 ? 3.936 7.006 8.918 1.00 92.00 103 LEU A CA 1
ATOM 839 C C . LEU A 1 103 ? 2.561 6.332 9.010 1.00 92.00 103 LEU A C 1
ATOM 841 O O . LEU A 1 103 ? 2.041 6.142 10.106 1.00 92.00 103 LEU A O 1
ATOM 845 N N . CYS A 1 104 ? 1.983 5.938 7.875 1.00 91.69 104 CYS A N 1
ATOM 846 C CA . CYS A 1 104 ? 0.763 5.139 7.830 1.00 91.69 104 CYS A CA 1
ATOM 847 C C . CYS A 1 104 ? 0.983 3.663 8.199 1.00 91.69 104 CYS A C 1
ATOM 849 O O . CYS A 1 104 ? -0.008 2.948 8.335 1.00 91.69 104 CYS A O 1
ATOM 851 N N . GLY A 1 105 ? 2.234 3.224 8.390 1.00 93.19 105 GLY A N 1
ATOM 852 C CA . GLY A 1 105 ? 2.612 1.858 8.761 1.00 93.19 105 GLY A CA 1
ATOM 853 C C . GLY A 1 105 ? 2.950 0.945 7.577 1.00 93.19 105 GLY A C 1
ATOM 854 O O . GLY A 1 105 ? 3.040 -0.272 7.750 1.00 93.19 105 GLY A O 1
ATOM 855 N N . PHE A 1 106 ? 3.142 1.504 6.378 1.00 95.88 106 PHE A N 1
ATOM 856 C CA . PHE A 1 106 ? 3.547 0.732 5.205 1.00 95.88 106 PHE A CA 1
ATOM 857 C C . PHE A 1 106 ? 5.061 0.511 5.149 1.00 95.88 106 PHE A C 1
ATOM 859 O O . PHE A 1 106 ? 5.866 1.418 5.369 1.00 95.88 106 PHE A O 1
ATOM 866 N N . HIS A 1 107 ? 5.426 -0.704 4.763 1.00 96.94 107 HIS A N 1
ATOM 867 C CA . HIS A 1 107 ? 6.768 -1.193 4.505 1.00 96.94 107 HIS A CA 1
ATOM 868 C C . HIS A 1 107 ? 6.920 -1.448 3.009 1.00 96.94 107 HIS A C 1
ATOM 870 O O . HIS A 1 107 ? 6.099 -2.121 2.384 1.00 96.94 107 HIS A O 1
ATOM 876 N N . PHE A 1 108 ? 7.972 -0.882 2.438 1.00 96.94 108 PHE A N 1
ATOM 877 C CA . PHE A 1 108 ? 8.295 -0.972 1.022 1.00 96.94 108 PHE A CA 1
ATOM 878 C C . PHE A 1 108 ? 9.762 -0.586 0.812 1.00 96.94 108 PHE A C 1
ATOM 880 O O . PHE A 1 108 ? 10.365 0.095 1.650 1.00 96.94 108 PHE A O 1
ATOM 887 N N . CYS A 1 109 ? 10.318 -0.980 -0.329 1.00 96.19 109 CYS A N 1
ATOM 888 C CA . CYS A 1 109 ? 11.676 -0.637 -0.735 1.00 96.19 109 CYS A CA 1
ATOM 889 C C . CYS A 1 109 ? 11.635 0.164 -2.038 1.00 96.19 109 CYS A C 1
ATOM 891 O O . CYS A 1 109 ? 10.905 -0.191 -2.964 1.00 96.19 109 CYS A O 1
ATOM 893 N N . LEU A 1 110 ? 12.423 1.239 -2.099 1.00 94.06 110 LEU A N 1
ATOM 894 C CA . LEU A 1 110 ? 12.622 2.032 -3.308 1.00 94.06 110 LEU A CA 1
ATOM 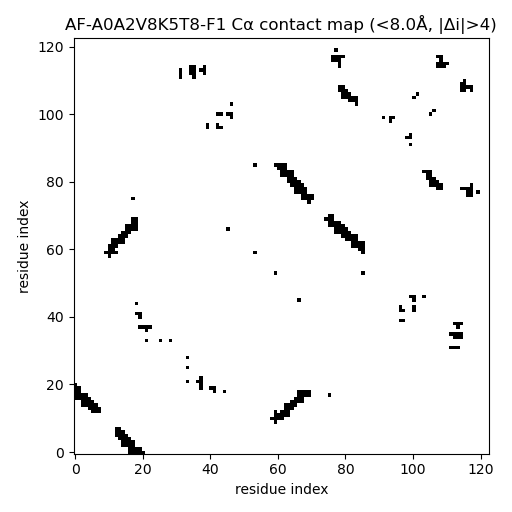895 C C . LEU A 1 110 ? 14.066 1.882 -3.779 1.00 94.06 110 LEU A C 1
ATOM 897 O O . LEU A 1 110 ? 14.982 2.038 -2.974 1.00 94.06 110 LEU A O 1
ATOM 901 N N . ASP A 1 111 ? 14.242 1.630 -5.070 1.00 92.69 111 ASP A N 1
ATOM 902 C CA . ASP A 1 111 ? 15.524 1.677 -5.772 1.00 92.69 111 ASP A CA 1
ATOM 903 C C . ASP A 1 111 ? 15.388 2.653 -6.941 1.00 92.69 111 ASP A C 1
ATOM 905 O O . ASP A 1 111 ? 14.490 2.498 -7.764 1.00 92.69 111 ASP A O 1
ATOM 909 N N . ASP A 1 112 ? 16.192 3.715 -6.946 1.00 88.69 112 ASP A N 1
ATOM 910 C CA . ASP A 1 112 ? 16.105 4.831 -7.905 1.00 88.69 112 ASP A CA 1
ATOM 911 C C . ASP A 1 112 ? 14.664 5.340 -8.159 1.00 88.69 112 ASP A C 1
ATOM 913 O O . ASP A 1 112 ? 14.214 5.554 -9.282 1.00 88.69 112 ASP A O 1
ATOM 917 N N . GLY A 1 113 ? 13.879 5.473 -7.082 1.00 87.38 113 GLY A N 1
ATOM 918 C CA . GLY A 1 113 ? 12.485 5.929 -7.144 1.00 87.38 113 GLY A CA 1
ATOM 919 C C . GLY A 1 113 ? 11.462 4.860 -7.547 1.00 87.38 113 GLY A C 1
ATOM 920 O O . GLY A 1 113 ? 10.266 5.128 -7.480 1.00 87.38 113 GLY A O 1
ATOM 921 N N . LYS A 1 114 ? 11.884 3.640 -7.881 1.00 91.62 114 LYS A N 1
ATOM 922 C CA . LYS A 1 114 ? 11.014 2.514 -8.240 1.00 91.62 114 LYS A CA 1
ATOM 923 C C . LYS A 1 114 ? 10.747 1.601 -7.047 1.00 91.62 114 LYS A C 1
ATOM 925 O O . LYS A 1 114 ? 11.667 1.223 -6.330 1.00 91.62 114 LYS A O 1
ATOM 930 N N . LEU A 1 115 ? 9.501 1.149 -6.885 1.00 94.31 115 LEU A N 1
ATOM 931 C CA . LEU A 1 115 ? 9.177 0.084 -5.928 1.00 94.31 115 LEU A CA 1
ATOM 932 C C . LEU A 1 115 ? 9.798 -1.246 -6.364 1.00 94.31 115 LEU A C 1
ATOM 934 O O . LEU A 1 115 ? 9.499 -1.753 -7.451 1.00 94.31 115 LEU A O 1
ATOM 938 N N . VAL A 1 116 ? 10.625 -1.842 -5.514 1.00 94.88 116 VAL A N 1
ATOM 939 C CA . VAL A 1 116 ? 11.200 -3.174 -5.753 1.00 94.88 116 VAL A CA 1
ATOM 940 C C . VAL A 1 116 ? 10.410 -4.251 -5.019 1.00 94.88 116 VAL A C 1
ATOM 942 O O . VAL A 1 116 ? 9.660 -3.965 -4.088 1.00 94.88 116 VAL A O 1
ATOM 945 N N . ALA A 1 117 ? 10.542 -5.493 -5.484 1.00 95.19 117 ALA A N 1
ATOM 946 C CA . ALA A 1 117 ? 9.900 -6.624 -4.832 1.00 95.19 117 ALA A CA 1
ATOM 947 C C . ALA A 1 117 ? 10.475 -6.808 -3.420 1.00 95.19 117 ALA A C 1
ATOM 949 O O . ALA A 1 117 ? 11.694 -6.804 -3.232 1.00 95.19 117 ALA A O 1
ATOM 950 N N . LEU A 1 118 ? 9.593 -6.976 -2.441 1.00 94.62 118 LEU A N 1
ATOM 951 C CA . LEU A 1 118 ? 9.961 -7.340 -1.083 1.00 94.62 118 LEU A CA 1
ATOM 952 C C . LEU A 1 118 ? 10.337 -8.821 -1.054 1.00 94.62 118 LEU A C 1
ATOM 954 O O . LEU A 1 118 ? 9.630 -9.656 -1.621 1.00 94.62 118 LEU A O 1
ATOM 958 N N . GLN A 1 119 ? 11.444 -9.146 -0.386 1.00 83.00 119 GLN A N 1
ATOM 959 C CA . GLN A 1 119 ? 11.739 -10.532 -0.039 1.00 83.00 119 GLN A CA 1
ATOM 960 C C . GLN A 1 119 ? 10.694 -10.957 0.991 1.00 83.00 119 GLN A C 1
ATOM 962 O O . GLN A 1 119 ? 10.599 -10.361 2.065 1.00 83.00 119 GLN A O 1
ATOM 967 N N . VAL A 1 120 ? 9.858 -11.929 0.638 1.00 64.69 120 VAL A N 1
ATOM 968 C CA . VAL A 1 120 ? 8.948 -12.539 1.603 1.00 64.69 120 VAL A CA 1
ATOM 969 C C . VAL A 1 120 ? 9.811 -13.465 2.448 1.00 64.69 120 VAL A C 1
ATOM 971 O O . VAL A 1 120 ? 10.172 -14.547 1.997 1.00 64.69 120 VAL A O 1
ATOM 974 N N . GLU A 1 121 ? 10.201 -13.025 3.642 1.00 49.78 121 GLU A N 1
ATOM 975 C CA . GLU A 1 121 ? 10.618 -13.982 4.663 1.00 49.78 121 GLU A CA 1
ATOM 976 C C . GLU A 1 121 ? 9.371 -14.801 5.009 1.00 49.78 121 GLU A C 1
ATOM 978 O O . GLU A 1 121 ? 8.395 -14.269 5.541 1.00 49.78 121 GLU A O 1
ATOM 983 N N . GLU A 1 122 ? 9.363 -16.073 4.610 1.00 35.69 122 GLU A N 1
ATOM 984 C CA . GLU A 1 122 ? 8.405 -17.049 5.118 1.00 35.69 122 GLU A CA 1
ATOM 985 C C . GLU A 1 122 ? 8.622 -17.141 6.637 1.00 35.69 122 GLU A C 1
ATOM 987 O O . GLU A 1 122 ? 9.612 -17.713 7.093 1.00 35.69 122 GLU A O 1
ATOM 992 N N . GLN A 1 123 ? 7.743 -16.498 7.411 1.00 30.34 123 GLN A N 1
ATOM 993 C CA . GLN A 1 123 ? 7.607 -16.729 8.851 1.00 30.34 123 GLN A CA 1
ATOM 994 C C . GLN A 1 123 ? 6.557 -17.803 9.106 1.00 30.34 123 GLN A C 1
ATOM 996 O O . GLN A 1 123 ? 5.467 -17.711 8.492 1.00 30.34 123 GLN A O 1
#

Mean predicted aligned error: 5.15 Å

Secondary structure (DSSP, 8-state):
-EEEEEEEETTEEEEEEEPPP--GGGTTS-HHHHHHHHHHHHHHHHHHHHHHHHHH-TT-SEEEEEEEEEETTEEEEEEEEEEEEPPP--------HHHHHHHTT-EEEEETTEEEPP-----

pLDDT: mean 88.83, std 11.53, range [30.34, 98.25]

Sequence (123 aa):
MRLLRLEWRGGHVDCDWIARVQDEWDRGLPRHLSEGQTALQALEDAIVVRELLFYALHDISSATFRVYRQVADEPPQLIITGTVTRPEPVRWNVRSLVMQAKLCGFHFCLDDGKLVALQVEEQ

Foldseek 3Di:
DAWDDWDDDQQETETEGEQDDFDPVCVPPDPLVSLLVSLLRRLVVLLVVLVCVCVVDVSHQKYWYWYWYDDDPDDTFTQKIFIAGDDDDDDDPDPDSVVVSVVRGMDGDDDSSHGDGDDPPPD

Nearest PDB structures (foldseek):
  5epv-assembly3_A  TM=3.208E-01  e=4.299E-01  Brucella abortus 2308
  4b2g-assembly1_A  TM=3.278E-01  e=2.741E-01  Vitis vinifera
  5epv-assembly3_B  TM=3.279E-01  e=7.193E-01  Brucella abortus 2308
  5ize-assembly1_A  TM=3.047E-01  e=5.930E-01  Hantaan virus 76-118
  6e1q-assembly1_A  TM=2.900E-01  e=1.888E+00  Arabidopsis thaliana

Solvent-accessible surface area (backbone atoms only — not comparable to full-atom values): 7049 Å² total; per-residue (Å²): 104,46,85,74,45,80,46,80,55,89,44,32,32,45,38,30,30,33,49,62,74,73,60,77,88,50,71,82,53,61,67,64,60,41,40,26,50,43,29,51,52,47,42,50,50,51,48,52,51,52,52,50,48,57,68,74,40,75,74,43,52,32,36,38,41,39,33,22,42,78,45,88,96,50,79,62,37,44,33,36,36,30,71,28,63,63,74,74,95,71,88,77,94,64,88,48,64,72,57,48,29,43,76,64,40,45,46,69,47,70,56,88,55,22,63,36,69,57,83,79,77,88,124

Radius of gyration: 14.8 Å; Cα contacts (8 Å, |Δi|>4): 193; chains: 1; bounding box: 32×35×40 Å